Protein AF-A0A377AQM6-F1 (afdb_monomer_lite)

Secondary structure (DSSP, 8-state):
---PEEEEEEEEE--TTT-SS-EEEEEEEEE-TT--HHHHHHHHHHHHTT-

Organism: Escherichia coli (NCBI:txid562)

Structure (mmCIF, N/CA/C/O backbone):
data_AF-A0A377AQM6-F1
#
_entry.id   AF-A0A377AQM6-F1
#
loop_
_atom_site.group_PDB
_atom_site.id
_atom_site.type_symbol
_atom_site.label_atom_id
_atom_site.label_alt_id
_ato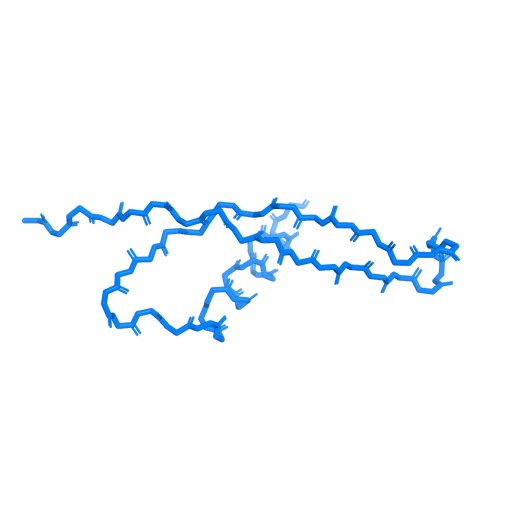m_site.label_comp_id
_atom_site.label_asym_id
_atom_site.label_entity_id
_atom_site.label_seq_id
_atom_site.pdbx_PDB_ins_code
_atom_site.Cartn_x
_atom_site.Cartn_y
_atom_site.Cartn_z
_atom_site.occupancy
_atom_site.B_iso_or_equiv
_atom_site.auth_seq_id
_atom_site.auth_comp_id
_atom_site.auth_asym_id
_atom_site.auth_atom_id
_atom_site.pdbx_PDB_model_num
ATOM 1 N N . MET A 1 1 ? -12.473 0.328 24.656 1.00 46.22 1 MET A N 1
ATOM 2 C CA . MET A 1 1 ? -11.348 0.703 23.775 1.00 46.22 1 MET A CA 1
ATOM 3 C C . MET A 1 1 ? -11.515 -0.144 22.532 1.00 46.22 1 MET A C 1
ATOM 5 O O . MET A 1 1 ? -11.634 -1.350 22.689 1.00 46.22 1 MET A O 1
ATOM 9 N N . ALA A 1 2 ? -11.697 0.451 21.354 1.00 54.88 2 ALA A N 1
ATOM 10 C CA . ALA A 1 2 ? -11.837 -0.342 20.138 1.00 54.88 2 ALA A CA 1
ATOM 11 C C . ALA A 1 2 ? -10.479 -0.993 19.843 1.00 54.88 2 ALA A C 1
ATOM 13 O O . ALA A 1 2 ? -9.487 -0.282 19.703 1.00 54.88 2 ALA A O 1
ATOM 14 N N . GLU A 1 3 ? -10.417 -2.323 19.818 1.00 60.25 3 GLU A N 1
ATOM 15 C CA . GLU A 1 3 ? -9.250 -3.035 19.298 1.00 60.25 3 GLU A CA 1
ATOM 16 C C . GLU A 1 3 ? -9.103 -2.672 17.818 1.00 60.25 3 GLU A C 1
ATOM 18 O O . GLU A 1 3 ? -9.885 -3.122 16.978 1.00 60.25 3 GLU A O 1
ATOM 23 N N . MET A 1 4 ? -8.129 -1.813 17.505 1.00 71.06 4 MET A N 1
ATOM 24 C CA . MET A 1 4 ? -7.711 -1.572 16.127 1.00 71.06 4 MET A CA 1
ATOM 25 C C . MET A 1 4 ? -7.072 -2.857 15.618 1.00 71.06 4 MET A C 1
ATOM 27 O O . MET A 1 4 ? -6.073 -3.323 16.166 1.00 71.06 4 MET A O 1
ATOM 31 N N . LYS A 1 5 ? -7.680 -3.456 14.597 1.00 82.69 5 LYS A N 1
ATOM 32 C CA . LYS A 1 5 ? -7.144 -4.660 13.965 1.00 82.69 5 LYS A CA 1
ATOM 33 C C . LYS A 1 5 ? -6.142 -4.237 12.907 1.00 82.69 5 LYS A C 1
ATOM 35 O O . LYS A 1 5 ? -6.329 -3.223 12.243 1.00 82.69 5 LYS A O 1
ATOM 40 N N . ASN A 1 6 ? -5.104 -5.033 12.706 1.00 86.38 6 ASN A N 1
ATOM 41 C CA . ASN A 1 6 ? -4.197 -4.843 11.584 1.00 86.38 6 ASN A CA 1
ATOM 42 C C . ASN A 1 6 ? -4.741 -5.614 10.379 1.00 86.38 6 ASN A C 1
ATOM 44 O O . ASN A 1 6 ? -5.066 -6.798 10.480 1.00 86.38 6 ASN A O 1
ATOM 48 N N . LEU A 1 7 ? -4.860 -4.936 9.240 1.00 88.44 7 LEU A N 1
ATOM 49 C CA . LEU A 1 7 ? -5.165 -5.553 7.956 1.00 88.44 7 LEU A CA 1
ATOM 50 C C . LEU A 1 7 ? -3.881 -5.655 7.145 1.00 88.44 7 LEU A C 1
ATOM 52 O O . LEU A 1 7 ? -3.193 -4.655 6.934 1.00 88.44 7 LEU A O 1
ATOM 56 N N . LYS A 1 8 ? -3.584 -6.860 6.659 1.00 91.38 8 LYS A N 1
ATOM 57 C CA . LYS A 1 8 ? -2.522 -7.079 5.681 1.00 91.38 8 LYS A CA 1
ATOM 58 C C . LYS A 1 8 ? -3.065 -6.754 4.292 1.00 91.38 8 LYS A C 1
ATOM 60 O O . LYS A 1 8 ? -3.904 -7.486 3.774 1.00 91.38 8 LYS A O 1
ATOM 65 N N . ILE A 1 9 ? -2.593 -5.661 3.705 1.00 90.81 9 ILE A N 1
ATOM 66 C CA . ILE A 1 9 ? -2.996 -5.197 2.376 1.00 90.81 9 ILE A CA 1
ATOM 67 C C . ILE A 1 9 ? -1.874 -5.513 1.392 1.00 90.81 9 ILE A C 1
ATOM 69 O O . ILE A 1 9 ? -0.727 -5.119 1.605 1.00 90.81 9 ILE A O 1
ATOM 73 N N . GLU A 1 10 ? -2.211 -6.218 0.315 1.00 93.94 10 GLU A N 1
ATOM 74 C CA . GLU A 1 10 ? -1.329 -6.394 -0.835 1.00 93.94 10 GLU A CA 1
ATOM 75 C C . GLU A 1 10 ? -1.521 -5.227 -1.807 1.00 93.94 10 GLU A C 1
ATOM 77 O O . GLU A 1 10 ? -2.629 -4.957 -2.269 1.00 93.94 10 GLU A O 1
ATOM 82 N N . VAL A 1 11 ? -0.433 -4.524 -2.111 1.00 92.12 11 VAL A N 1
ATOM 83 C CA . VAL A 1 11 ? -0.397 -3.422 -3.070 1.00 92.12 11 VAL A CA 1
ATOM 84 C C . VAL A 1 11 ? 0.673 -3.735 -4.100 1.00 92.12 11 VAL A C 1
ATOM 86 O O . VAL A 1 11 ? 1.854 -3.834 -3.771 1.00 92.12 11 VAL A O 1
ATOM 89 N N . VAL A 1 12 ? 0.270 -3.855 -5.360 1.00 93.88 12 VAL A N 1
ATOM 90 C CA . VAL A 1 12 ? 1.214 -3.999 -6.468 1.00 93.88 12 VAL A CA 1
ATOM 91 C C . VAL A 1 12 ? 1.847 -2.637 -6.745 1.00 93.88 12 VAL A C 1
ATOM 93 O O . VAL A 1 12 ? 1.154 -1.658 -7.02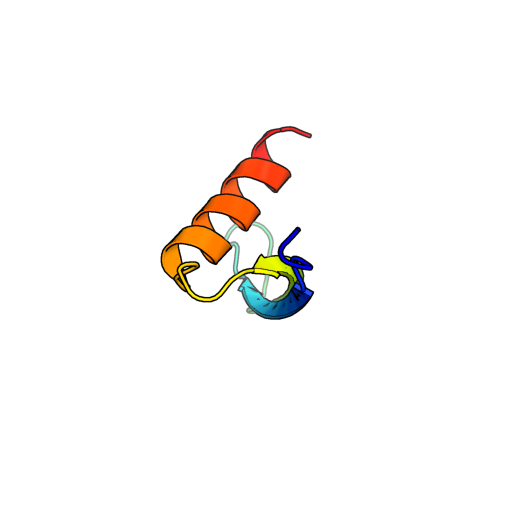6 1.00 93.88 12 VAL A O 1
ATOM 96 N N . ARG A 1 13 ? 3.169 -2.565 -6.616 1.00 91.69 13 ARG A N 1
ATOM 97 C CA . ARG A 1 13 ? 3.981 -1.366 -6.818 1.00 91.69 13 ARG A CA 1
ATOM 98 C C . ARG A 1 13 ? 4.756 -1.501 -8.122 1.00 91.69 13 ARG A C 1
ATOM 100 O O . ARG A 1 13 ? 5.078 -2.601 -8.562 1.00 91.69 13 ARG A O 1
ATOM 107 N N . TYR A 1 14 ? 5.017 -0.363 -8.745 1.00 93.81 14 TYR A N 1
ATOM 108 C CA . TYR A 1 14 ? 5.830 -0.289 -9.945 1.00 93.81 14 TYR A CA 1
ATOM 109 C C . TYR A 1 14 ? 6.478 1.090 -10.021 1.00 93.81 14 TYR A C 1
ATOM 111 O O . TYR A 1 14 ? 5.773 2.101 -10.068 1.00 93.81 14 TYR A O 1
ATOM 119 N N . ASN A 1 15 ? 7.806 1.127 -10.014 1.00 91.50 15 ASN A N 1
ATOM 120 C CA . ASN A 1 15 ? 8.596 2.308 -10.308 1.00 91.50 15 ASN A CA 1
ATOM 121 C C . ASN A 1 15 ? 9.330 2.110 -11.647 1.00 91.50 15 ASN A C 1
ATOM 123 O O . ASN A 1 15 ? 10.265 1.319 -11.690 1.00 91.50 15 ASN A O 1
ATOM 127 N N . PRO A 1 16 ? 8.985 2.836 -12.725 1.00 93.00 16 PRO A N 1
ATOM 128 C CA . PRO A 1 16 ? 9.603 2.637 -14.039 1.00 93.00 16 PRO A CA 1
ATOM 129 C C . PRO A 1 16 ? 11.112 2.933 -14.086 1.00 93.00 16 PRO A C 1
ATOM 131 O O . PRO A 1 16 ? 11.778 2.501 -15.021 1.00 93.00 16 PRO A O 1
ATOM 134 N N . GLU A 1 17 ? 11.656 3.670 -13.113 1.00 94.81 17 GLU A N 1
ATOM 135 C CA . GLU A 1 17 ? 13.093 3.975 -13.045 1.00 94.81 17 GLU A CA 1
ATOM 136 C C . GLU A 1 17 ? 13.920 2.852 -12.396 1.00 94.81 17 GLU A C 1
ATOM 138 O O . GLU A 1 17 ? 15.137 2.812 -12.564 1.00 94.81 17 GLU A O 1
ATOM 143 N N . VAL A 1 18 ? 13.278 1.951 -11.644 1.00 91.62 18 VAL A N 1
ATOM 144 C CA . VAL A 1 18 ? 13.954 0.936 -10.813 1.00 91.62 18 VAL A CA 1
ATOM 145 C C . VAL A 1 18 ? 13.475 -0.477 -11.139 1.00 91.62 18 VAL A C 1
ATOM 147 O O . VAL A 1 18 ? 14.276 -1.408 -11.202 1.00 91.62 18 VAL A O 1
ATOM 150 N N . ASP A 1 19 ? 12.177 -0.642 -11.374 1.00 92.69 19 ASP A N 1
ATOM 151 C CA . ASP A 1 19 ? 11.527 -1.933 -11.527 1.00 92.69 19 ASP A CA 1
ATOM 152 C C . ASP A 1 19 ? 11.346 -2.300 -13.000 1.00 92.69 19 ASP A C 1
ATOM 154 O O . ASP A 1 19 ? 10.849 -1.526 -13.816 1.00 92.69 19 ASP A O 1
ATOM 158 N N . THR A 1 20 ? 11.691 -3.541 -13.341 1.00 92.12 20 THR A N 1
ATOM 159 C CA . THR A 1 20 ? 11.474 -4.102 -14.687 1.00 92.12 20 THR A CA 1
ATOM 160 C C . THR A 1 20 ? 10.044 -4.624 -14.879 1.00 92.12 20 THR A C 1
ATOM 162 O O . THR A 1 20 ? 9.577 -4.765 -16.006 1.00 92.12 20 THR A O 1
ATOM 165 N N . ALA A 1 21 ? 9.336 -4.921 -13.786 1.00 93.31 21 ALA A N 1
ATOM 166 C CA . ALA A 1 21 ? 7.953 -5.386 -13.787 1.00 93.31 21 ALA A CA 1
ATOM 167 C C . ALA A 1 21 ? 7.260 -5.017 -12.462 1.00 93.31 21 ALA A C 1
ATOM 169 O O . ALA A 1 21 ? 7.946 -4.805 -11.459 1.00 93.31 21 ALA A O 1
ATOM 170 N N . PRO A 1 22 ? 5.917 -4.954 -12.424 1.00 95.62 22 PRO A N 1
ATOM 171 C CA . PRO A 1 22 ? 5.184 -4.715 -11.187 1.00 95.62 22 PRO A CA 1
ATOM 172 C C . PRO A 1 22 ? 5.462 -5.805 -10.145 1.00 95.62 22 PRO A C 1
ATOM 174 O O . PRO A 1 22 ? 5.515 -6.989 -10.482 1.00 95.62 22 PRO A O 1
ATOM 177 N N . HIS A 1 23 ? 5.597 -5.414 -8.880 1.00 92.88 23 HIS A N 1
ATOM 178 C CA . HIS A 1 23 ? 5.893 -6.324 -7.776 1.00 92.88 23 HIS A CA 1
ATOM 179 C C . HIS A 1 23 ? 4.906 -6.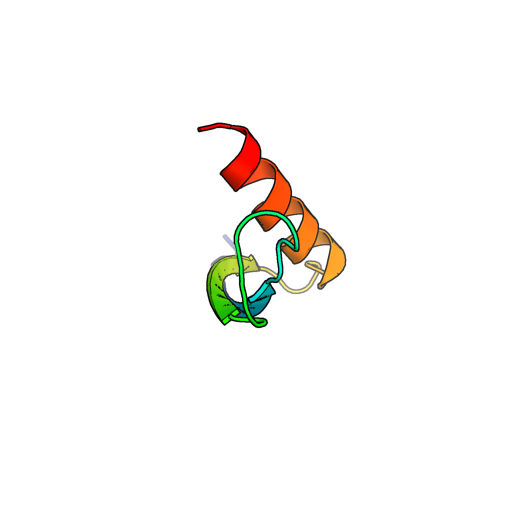143 -6.615 1.00 92.88 23 HIS A C 1
ATOM 181 O O . HIS A 1 23 ? 4.488 -5.029 -6.297 1.00 92.88 23 HIS A O 1
ATOM 187 N N . SER A 1 24 ? 4.524 -7.240 -5.958 1.00 93.88 24 SER A N 1
ATOM 188 C CA . SER A 1 24 ? 3.635 -7.193 -4.792 1.00 93.88 24 SER A CA 1
ATOM 189 C C . SER A 1 24 ? 4.384 -6.701 -3.553 1.00 93.88 24 SER A C 1
ATOM 191 O O . SER A 1 24 ? 5.436 -7.231 -3.195 1.00 93.88 24 SER A O 1
ATOM 193 N N . ALA A 1 25 ? 3.823 -5.706 -2.872 1.00 92.25 25 ALA A N 1
ATOM 194 C CA . ALA A 1 25 ? 4.266 -5.241 -1.565 1.00 92.25 25 ALA A CA 1
ATOM 195 C C . ALA A 1 25 ? 3.144 -5.442 -0.540 1.00 92.25 25 ALA A C 1
ATOM 197 O O . ALA A 1 25 ? 1.977 -5.181 -0.825 1.00 92.25 25 ALA A O 1
ATOM 198 N N . PHE A 1 26 ? 3.494 -5.899 0.661 1.00 92.31 26 PHE A N 1
ATOM 199 C CA . PHE A 1 26 ? 2.533 -6.140 1.735 1.00 92.31 26 PHE A CA 1
ATOM 200 C C . PHE A 1 26 ? 2.706 -5.102 2.834 1.00 92.31 26 PHE A C 1
ATOM 202 O O . PHE A 1 26 ? 3.820 -4.879 3.307 1.00 92.31 26 PHE A O 1
ATOM 209 N N . TYR A 1 27 ? 1.598 -4.511 3.267 1.00 90.94 27 TYR A N 1
ATOM 210 C CA . TYR A 1 27 ? 1.584 -3.509 4.325 1.00 90.94 27 TYR A CA 1
ATOM 211 C C . TYR A 1 27 ? 0.592 -3.899 5.411 1.00 90.94 27 TYR A C 1
ATOM 213 O O . TYR A 1 27 ? -0.529 -4.309 5.113 1.00 90.94 27 TYR A O 1
ATOM 221 N N . GLU A 1 28 ? 0.998 -3.751 6.668 1.00 90.38 28 GLU A N 1
ATOM 222 C CA . GLU A 1 28 ? 0.098 -3.889 7.808 1.00 90.38 28 GLU A CA 1
ATOM 223 C C . GLU A 1 28 ? -0.442 -2.517 8.185 1.00 90.38 28 GLU A C 1
ATOM 225 O O . GLU A 1 28 ? 0.308 -1.631 8.596 1.00 90.38 28 GLU A O 1
ATOM 230 N N . VAL A 1 29 ? -1.751 -2.338 8.021 1.00 89.31 29 VAL A N 1
ATOM 231 C CA . VAL A 1 29 ? -2.423 -1.073 8.310 1.00 89.31 29 VAL A CA 1
ATOM 232 C C . VAL A 1 29 ? -3.420 -1.280 9.447 1.00 89.31 29 VAL A C 1
ATOM 234 O O . VAL A 1 29 ? -4.273 -2.166 9.338 1.00 89.31 29 VAL A O 1
ATOM 237 N N . PRO A 1 30 ? -3.342 -0.499 10.538 1.00 89.50 30 PRO A N 1
ATOM 238 C CA . PRO A 1 30 ? -4.385 -0.500 11.554 1.00 89.50 30 PRO A CA 1
ATOM 239 C C . PRO A 1 30 ? -5.677 0.065 10.950 1.00 89.50 30 PRO A C 1
ATOM 241 O O . PRO A 1 30 ? -5.663 1.151 10.372 1.00 89.50 30 PRO A O 1
ATOM 244 N N . TYR A 1 31 ? -6.781 -0.669 11.069 1.00 86.75 31 TYR A N 1
ATOM 245 C CA . TYR A 1 31 ? -8.086 -0.254 10.560 1.00 86.75 31 TYR A CA 1
ATOM 246 C C . TYR A 1 31 ? -9.183 -0.401 11.618 1.00 86.75 31 TYR A C 1
ATOM 248 O O . TYR A 1 31 ? -9.115 -1.228 12.534 1.00 86.75 31 TYR A O 1
ATOM 256 N N . ASP A 1 32 ? -10.222 0.406 11.444 1.00 85.69 32 ASP A N 1
ATOM 257 C CA . ASP A 1 32 ? -11.494 0.339 12.150 1.00 85.69 32 ASP A CA 1
ATOM 258 C C . ASP A 1 32 ? -12.673 0.386 11.156 1.00 8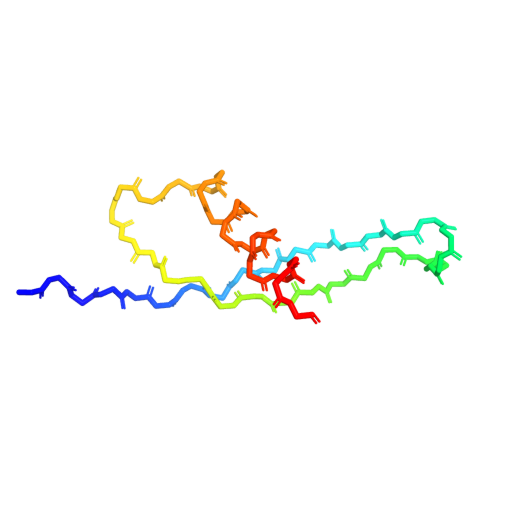5.69 32 ASP A C 1
ATOM 260 O O . ASP A 1 32 ? -12.484 0.380 9.940 1.00 85.69 32 ASP A O 1
ATOM 264 N N . ALA A 1 33 ? -13.909 0.429 11.662 1.00 81.06 33 ALA A N 1
ATOM 265 C CA . ALA A 1 33 ? -15.116 0.464 10.828 1.00 81.06 33 ALA A CA 1
ATOM 266 C C . ALA A 1 33 ? -15.288 1.760 10.006 1.00 81.06 33 ALA A C 1
ATOM 268 O O . ALA A 1 33 ? -16.145 1.810 9.127 1.00 81.06 33 ALA A O 1
ATOM 269 N N . THR A 1 34 ? -14.508 2.803 10.298 1.00 84.81 34 THR A N 1
ATOM 270 C CA . THR A 1 34 ? -14.525 4.090 9.586 1.00 84.81 34 THR A CA 1
ATOM 271 C C . THR A 1 34 ? -13.368 4.233 8.597 1.00 84.81 34 THR A C 1
ATOM 273 O O . THR A 1 34 ? -13.385 5.128 7.755 1.00 84.81 34 THR A O 1
ATOM 276 N N . THR A 1 35 ? -12.382 3.336 8.670 1.00 85.62 35 THR A N 1
ATOM 277 C CA . THR A 1 35 ? -11.169 3.379 7.856 1.00 85.62 35 THR A CA 1
ATOM 278 C C . THR A 1 35 ? -11.480 2.975 6.419 1.00 85.62 35 THR A C 1
ATOM 280 O O . THR A 1 35 ? -11.817 1.822 6.142 1.00 85.62 35 THR A O 1
ATOM 283 N N . SER A 1 36 ? -11.336 3.914 5.483 1.00 89.94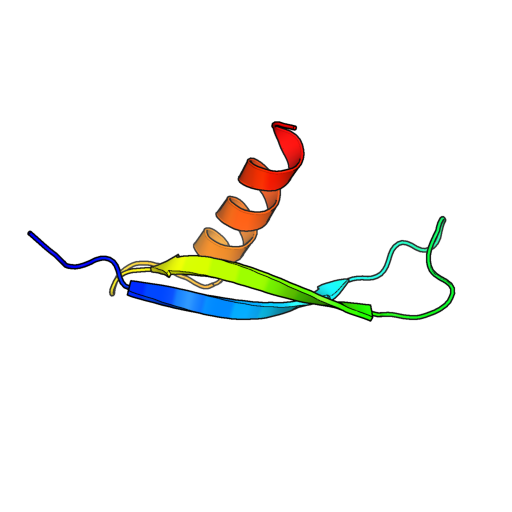 36 SER A N 1
ATOM 284 C CA . SER A 1 36 ? -11.485 3.626 4.056 1.00 89.94 36 SER A CA 1
ATOM 285 C C . SER A 1 36 ? -10.169 3.141 3.444 1.00 89.94 36 SER A C 1
ATOM 287 O O . SER A 1 36 ? -9.081 3.369 3.974 1.00 89.94 36 SER A O 1
ATOM 289 N N . LEU A 1 37 ? -10.241 2.524 2.259 1.00 88.00 37 LEU A N 1
ATOM 290 C CA . LEU A 1 37 ? -9.039 2.137 1.507 1.00 88.00 37 LEU A CA 1
ATOM 291 C C . LEU A 1 37 ? -8.133 3.344 1.208 1.00 88.00 37 LEU A C 1
ATOM 293 O O . LEU A 1 37 ? -6.912 3.216 1.221 1.00 88.00 37 LEU A O 1
ATOM 297 N N . LEU A 1 38 ? -8.720 4.521 0.967 1.00 90.56 38 LEU A N 1
ATOM 298 C CA . LEU A 1 38 ? -7.964 5.752 0.740 1.00 90.56 38 LEU A CA 1
ATOM 299 C C . LEU A 1 38 ? -7.148 6.157 1.974 1.00 90.56 38 LEU A C 1
ATOM 301 O O . LEU A 1 38 ? -5.978 6.509 1.828 1.00 90.56 38 LEU A O 1
ATOM 305 N N . ASP A 1 39 ? -7.730 6.051 3.172 1.00 89.44 39 ASP A N 1
ATOM 306 C CA . ASP A 1 39 ? -7.026 6.311 4.431 1.00 89.44 39 ASP A CA 1
ATOM 307 C C . ASP A 1 39 ? -5.885 5.314 4.630 1.00 89.44 39 ASP A C 1
ATOM 309 O O . ASP A 1 39 ? -4.772 5.705 4.979 1.00 89.44 39 ASP A O 1
ATOM 313 N N . ALA A 1 40 ? -6.120 4.037 4.314 1.00 88.06 40 ALA A N 1
ATOM 314 C CA . ALA A 1 40 ? -5.091 3.007 4.388 1.00 88.06 40 ALA A CA 1
ATOM 315 C C . ALA A 1 40 ? -3.920 3.279 3.424 1.00 88.06 40 ALA A C 1
ATOM 317 O O . ALA A 1 40 ? -2.755 3.186 3.814 1.00 88.06 40 ALA A O 1
ATOM 318 N N . LEU A 1 41 ? -4.205 3.676 2.180 1.00 89.75 41 LEU A N 1
ATOM 319 C CA . LEU A 1 41 ? -3.178 4.066 1.208 1.00 89.75 41 LEU A CA 1
ATOM 320 C C . LEU A 1 41 ? -2.440 5.344 1.633 1.00 89.75 41 LEU A C 1
ATOM 322 O O . LEU A 1 41 ? -1.220 5.434 1.468 1.00 89.75 41 LEU A O 1
ATOM 326 N N . GLY A 1 42 ? -3.154 6.314 2.209 1.00 90.56 42 GLY A N 1
ATOM 327 C CA . GLY A 1 42 ? -2.576 7.528 2.783 1.00 90.56 42 GLY A CA 1
ATOM 328 C C . GLY A 1 42 ? -1.621 7.220 3.935 1.00 90.56 42 GLY A C 1
ATOM 329 O O . GLY A 1 42 ? -0.500 7.728 3.957 1.00 90.56 42 GLY A O 1
ATOM 330 N N . TYR A 1 43 ? -2.019 6.317 4.833 1.00 88.81 43 TYR A N 1
ATOM 331 C CA . TYR A 1 43 ? -1.186 5.824 5.926 1.00 88.81 43 TYR A CA 1
ATOM 332 C C . TYR A 1 43 ? 0.083 5.143 5.406 1.00 88.81 43 TYR A C 1
ATOM 334 O O . TYR A 1 43 ? 1.184 5.484 5.837 1.00 88.81 43 TYR A O 1
ATOM 342 N N . ILE A 1 44 ? -0.044 4.236 4.428 1.00 87.75 44 ILE A N 1
ATOM 343 C CA . ILE A 1 44 ? 1.112 3.591 3.791 1.00 87.75 44 ILE A CA 1
ATOM 344 C C . ILE A 1 44 ? 2.039 4.666 3.208 1.00 87.75 44 ILE A C 1
ATOM 346 O O . ILE A 1 44 ? 3.226 4.685 3.506 1.00 87.75 44 ILE A O 1
ATOM 350 N N . LYS A 1 45 ? 1.530 5.632 2.440 1.00 87.00 45 LYS A N 1
ATOM 351 C CA . LYS A 1 45 ? 2.386 6.688 1.880 1.00 87.00 45 LYS A CA 1
ATOM 352 C C . LYS A 1 45 ? 3.089 7.518 2.964 1.00 87.00 45 LYS A C 1
ATOM 354 O O . LYS A 1 45 ? 4.273 7.808 2.815 1.00 87.00 45 LYS A O 1
ATOM 359 N N . THR A 1 46 ? 2.390 7.893 4.038 1.00 84.19 46 THR A N 1
ATOM 360 C CA . THR A 1 46 ? 2.951 8.767 5.082 1.00 84.19 46 THR A CA 1
ATOM 361 C C . THR A 1 46 ? 4.004 8.066 5.936 1.00 84.19 46 THR A C 1
ATOM 363 O O . THR A 1 46 ? 4.994 8.691 6.309 1.00 84.19 46 THR A O 1
ATOM 366 N N . THR A 1 47 ? 3.813 6.778 6.230 1.00 77.00 47 THR A N 1
ATOM 367 C CA . THR A 1 47 ? 4.741 5.991 7.050 1.00 77.00 47 THR A CA 1
ATOM 368 C C . THR A 1 47 ? 6.065 5.777 6.325 1.00 77.00 47 THR A C 1
ATOM 370 O O . THR A 1 47 ? 7.122 5.916 6.930 1.00 77.00 47 THR A O 1
ATOM 373 N N . TRP A 1 48 ? 6.016 5.532 5.015 1.00 68.25 48 TRP A N 1
ATOM 374 C CA . TRP A 1 48 ? 7.209 5.328 4.191 1.00 68.25 48 TRP A CA 1
ATOM 375 C C . TRP A 1 48 ? 7.963 6.618 3.852 1.00 68.25 48 TRP A C 1
ATOM 377 O O . TRP A 1 48 ? 9.156 6.566 3.590 1.00 68.25 48 TRP A O 1
ATOM 387 N N . HIS A 1 49 ? 7.306 7.782 3.867 1.00 63.62 49 HIS A N 1
ATOM 388 C CA . HIS A 1 49 ? 7.976 9.060 3.588 1.00 63.62 49 HIS A CA 1
ATOM 389 C C . HIS A 1 49 ? 8.793 9.611 4.766 1.00 63.62 49 HIS A C 1
ATOM 391 O O . HIS A 1 49 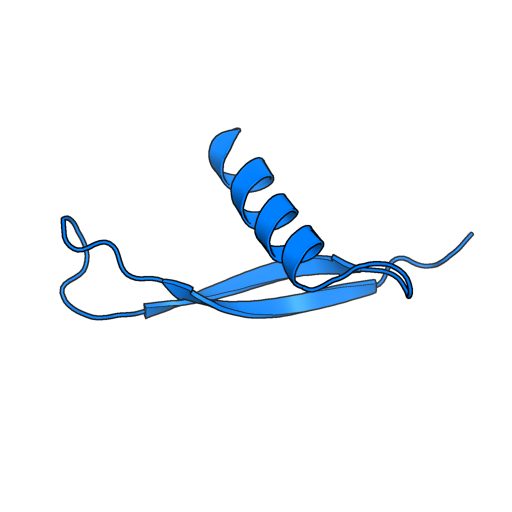? 9.475 10.623 4.610 1.00 63.62 49 HIS A O 1
ATOM 397 N N . ARG A 1 50 ? 8.673 9.004 5.952 1.00 53.22 50 ARG A N 1
ATOM 398 C CA . ARG A 1 50 ? 9.224 9.523 7.212 1.00 53.22 50 ARG A CA 1
ATOM 399 C C . ARG A 1 50 ? 10.516 8.820 7.659 1.00 53.22 50 ARG A C 1
ATOM 401 O O . ARG A 1 50 ? 11.031 9.146 8.726 1.00 53.22 50 ARG A O 1
ATOM 408 N N . THR A 1 51 ? 11.020 7.885 6.860 1.00 46.62 51 THR A N 1
ATOM 409 C CA . THR A 1 51 ? 12.280 7.145 7.058 1.00 46.62 51 THR A CA 1
ATOM 410 C C . THR A 1 51 ? 13.213 7.391 5.892 1.00 46.62 51 THR A C 1
ATOM 412 O O . THR A 1 51 ? 14.395 7.689 6.153 1.00 46.62 51 THR A O 1
#

Foldseek 3Di:
DDPFAWDWDWDFDDDPVPDPDTDIDIDTFGDDPPDDPVNRVVVVVVVVVVD

pLDDT: mean 84.71, std 12.53, range [46.22, 95.62]

Radius of gyration: 13.01 Å; chains: 1; bounding box: 29×17×38 Å

Sequence (51 aa):
MAEMKNLKIEVVRYNPEVDTAPHSAFYEVPYDATTSLLDALGYIKTTWHRT

InterPro domains:
  IPR012675 Beta-grasp domain superfamily [G3DSA:3.10.20.30] (3-51)
  IPR036010 2Fe-2S ferredoxin-like superfamily [SSF54292] (3-48)